Protein AF-A0A2P6FQT2-F1 (afdb_monomer_lite)

Secondary structure (DSSP, 8-state):
---------SSTT--PPP-----HHHHTT-S-SSGGG--HHHHHHHHTT---------------TTS-TTHHHHHHHHHH-

Radius of gyration: 15.66 Å; chains: 1; bounding box: 48×21×41 Å

Sequence (81 aa):
MSSSLESHNYAPGRKVSRLTSGDDDFRSKFVSWNLADLSYVDIQNYLDVKDTVLVPMASTEQHGPHLPLYTDTITAIEISA

Structure (mmCIF, N/CA/C/O backbone):
data_AF-A0A2P6FQT2-F1
#
_entry.id   AF-A0A2P6FQT2-F1
#
loop_
_atom_site.group_PDB
_atom_site.id
_atom_site.type_symbol
_atom_site.label_atom_id
_atom_site.label_alt_id
_atom_site.label_comp_id
_atom_site.label_asym_id
_atom_site.label_entity_id
_atom_site.label_seq_id
_atom_site.pdbx_PDB_ins_code
_atom_site.Cartn_x
_atom_site.Cartn_y
_atom_site.Cartn_z
_atom_site.occupancy
_atom_site.B_iso_or_equiv
_atom_site.auth_seq_id
_atom_site.auth_comp_id
_atom_site.auth_asym_id
_atom_site.auth_atom_id
_atom_site.pdbx_PDB_model_num
ATOM 1 N N . MET A 1 1 ? -31.984 -0.570 -4.991 1.00 36.16 1 MET A N 1
ATOM 2 C CA . MET A 1 1 ? -31.099 -0.709 -3.818 1.00 36.16 1 MET A CA 1
ATOM 3 C C . MET A 1 1 ? -29.737 -1.144 -4.329 1.00 36.16 1 MET A C 1
ATOM 5 O O . MET A 1 1 ? -29.547 -2.316 -4.597 1.00 36.16 1 MET A O 1
ATOM 9 N N . SER A 1 2 ? -28.850 -0.189 -4.595 1.00 35.03 2 SER A N 1
ATOM 10 C CA . SER A 1 2 ? -27.468 -0.448 -5.004 1.00 35.03 2 SER A CA 1
ATOM 11 C C . SER A 1 2 ? -26.621 0.374 -4.051 1.00 35.03 2 SER A C 1
ATOM 13 O O . SER A 1 2 ? -26.498 1.582 -4.240 1.00 35.03 2 SER A O 1
ATOM 15 N N . SER A 1 3 ? -26.163 -0.238 -2.960 1.00 39.81 3 SER A N 1
ATOM 16 C CA . SER A 1 3 ? -25.193 0.394 -2.073 1.00 39.81 3 SER A CA 1
ATOM 17 C C . SER A 1 3 ? -23.906 0.543 -2.872 1.00 39.81 3 SER A C 1
ATOM 19 O O . SER A 1 3 ? -23.241 -0.445 -3.183 1.00 39.81 3 SER A O 1
ATOM 21 N N . SER A 1 4 ? -23.623 1.771 -3.296 1.00 38.66 4 SER A N 1
ATOM 22 C CA . SER A 1 4 ? -22.364 2.145 -3.920 1.00 38.66 4 SER A CA 1
ATOM 23 C C . SER A 1 4 ? -21.225 1.606 -3.064 1.00 38.66 4 SER A C 1
ATOM 25 O O . SER A 1 4 ? -21.101 1.977 -1.903 1.00 38.66 4 SER A O 1
ATOM 27 N N . LEU A 1 5 ? -20.434 0.700 -3.634 1.00 44.72 5 LEU A N 1
ATOM 28 C CA . LEU A 1 5 ? -19.146 0.293 -3.091 1.00 44.72 5 LEU A CA 1
ATOM 29 C C . LEU A 1 5 ? -18.307 1.571 -2.999 1.00 44.72 5 LEU A C 1
ATOM 31 O O . LEU A 1 5 ? -17.823 2.064 -4.021 1.00 44.72 5 LEU A O 1
ATOM 35 N N . GLU A 1 6 ? -18.247 2.181 -1.818 1.00 48.19 6 GLU A N 1
ATOM 36 C CA . GLU A 1 6 ? -17.480 3.400 -1.612 1.00 48.19 6 GLU A CA 1
ATOM 37 C C . GLU A 1 6 ? -16.005 3.060 -1.808 1.00 48.19 6 GLU A C 1
ATOM 39 O O . GLU A 1 6 ? -15.385 2.301 -1.069 1.00 48.19 6 GLU A O 1
ATOM 44 N N . SER A 1 7 ? -15.472 3.560 -2.917 1.00 51.03 7 SER A N 1
ATOM 45 C CA . SER A 1 7 ? -14.070 3.474 -3.278 1.00 51.03 7 SER A CA 1
ATOM 46 C C . SER A 1 7 ? -13.265 4.276 -2.261 1.00 51.03 7 SER A C 1
ATOM 48 O O . SER A 1 7 ? -13.191 5.504 -2.357 1.00 51.03 7 SER A O 1
ATOM 50 N N . HIS A 1 8 ? -12.691 3.601 -1.278 1.00 51.88 8 HIS A N 1
ATOM 51 C CA . HIS A 1 8 ? -11.699 4.208 -0.407 1.00 51.88 8 HIS A CA 1
ATOM 52 C C . HIS A 1 8 ? -10.457 4.512 -1.250 1.00 51.88 8 HIS A C 1
ATOM 54 O O . HIS A 1 8 ? -9.918 3.640 -1.932 1.00 51.88 8 HIS A O 1
ATOM 60 N N . ASN A 1 9 ? -10.100 5.793 -1.313 1.00 50.38 9 ASN A N 1
ATOM 61 C CA . ASN A 1 9 ? -9.113 6.303 -2.256 1.00 50.38 9 ASN A CA 1
ATOM 62 C C . ASN A 1 9 ? -7.707 5.905 -1.799 1.00 50.38 9 ASN A C 1
ATOM 64 O O . ASN A 1 9 ? -7.206 6.462 -0.835 1.00 50.38 9 ASN A O 1
ATOM 68 N N . TYR A 1 10 ? -7.053 4.997 -2.520 1.00 52.38 10 TYR A N 1
ATOM 69 C CA . TYR A 1 10 ? -5.620 4.735 -2.351 1.00 52.38 10 TYR A CA 1
ATOM 70 C C . TYR A 1 10 ? -4.746 5.850 -2.967 1.00 52.38 10 TYR A C 1
ATOM 72 O O . TYR A 1 10 ? -3.627 6.106 -2.527 1.00 52.38 10 TYR A O 1
ATOM 80 N N . ALA A 1 11 ? -5.294 6.567 -3.955 1.00 52.56 11 ALA A N 1
ATOM 81 C CA . ALA A 1 11 ? -4.738 7.784 -4.535 1.00 52.56 11 ALA A CA 1
ATOM 82 C C . ALA A 1 11 ? -5.860 8.824 -4.705 1.00 52.56 11 ALA A C 1
ATOM 84 O O . ALA A 1 11 ? -6.962 8.450 -5.132 1.00 52.56 11 ALA A O 1
ATOM 85 N N . PRO A 1 12 ? -5.629 10.118 -4.407 1.00 51.97 12 PRO A N 1
ATOM 86 C CA . PRO A 1 12 ? -6.664 11.143 -4.512 1.00 51.97 12 PRO A CA 1
ATOM 87 C C . PRO A 1 12 ? -7.271 11.169 -5.925 1.00 51.97 12 PRO A C 1
ATOM 89 O O . PRO A 1 12 ? -6.606 11.507 -6.900 1.00 51.97 12 PRO A O 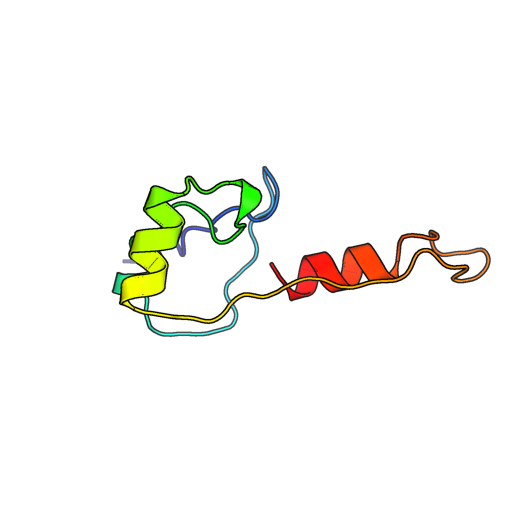1
ATOM 92 N N . GLY A 1 13 ? -8.550 10.786 -6.029 1.00 56.72 13 GLY A N 1
ATOM 93 C CA . GLY A 1 13 ? -9.343 10.841 -7.262 1.00 56.72 13 GLY A CA 1
ATOM 94 C C . GLY A 1 13 ? -9.456 9.546 -8.079 1.00 56.72 13 GLY A C 1
ATOM 95 O O . GLY A 1 13 ? -10.217 9.537 -9.049 1.00 56.72 13 GLY A O 1
ATOM 96 N N . ARG A 1 14 ? -8.774 8.445 -7.719 1.00 64.06 14 ARG A N 1
ATOM 97 C CA . ARG A 1 14 ? -8.867 7.163 -8.451 1.00 64.06 14 ARG A CA 1
ATOM 98 C C . ARG A 1 14 ? -9.759 6.165 -7.710 1.00 64.06 14 ARG A C 1
ATOM 100 O O . ARG A 1 14 ? -9.413 5.690 -6.634 1.00 64.06 14 ARG A O 1
ATOM 107 N N . LYS A 1 15 ? -10.895 5.806 -8.321 1.00 66.88 15 LYS A N 1
ATOM 108 C CA . LYS A 1 15 ? -11.808 4.770 -7.814 1.00 66.88 15 LYS A CA 1
ATOM 109 C C . LYS A 1 15 ? -11.430 3.403 -8.383 1.00 66.88 15 LYS A C 1
ATOM 111 O O . LYS A 1 15 ? -11.648 3.167 -9.570 1.00 66.88 15 LYS A O 1
ATOM 116 N N . VAL A 1 16 ? -10.897 2.508 -7.555 1.00 69.75 16 VAL A N 1
ATOM 117 C CA . VAL A 1 16 ? -10.614 1.116 -7.945 1.00 69.75 16 VAL A CA 1
ATOM 118 C C . VAL A 1 16 ? -11.779 0.224 -7.516 1.00 69.75 16 VAL A C 1
ATOM 120 O O . VAL A 1 16 ? -12.274 0.325 -6.394 1.00 69.75 16 VAL A O 1
ATOM 123 N N . SER A 1 17 ? -12.270 -0.622 -8.425 1.00 73.50 17 SER A N 1
ATOM 124 C CA . SER A 1 17 ? -13.347 -1.569 -8.123 1.00 73.50 17 SER A CA 1
ATOM 125 C C . SER A 1 17 ? -12.833 -2.715 -7.258 1.00 73.50 17 SER A C 1
ATOM 127 O O . SER A 1 17 ? -11.837 -3.351 -7.598 1.00 73.50 17 SER A O 1
ATOM 129 N N . ARG A 1 18 ? -13.556 -3.034 -6.183 1.00 75.31 18 ARG A N 1
ATOM 130 C CA . ARG A 1 18 ? -13.239 -4.164 -5.303 1.00 75.31 18 ARG A CA 1
ATOM 131 C C . ARG A 1 18 ? -13.353 -5.505 -6.044 1.00 75.31 18 ARG A C 1
ATOM 133 O O . ARG A 1 18 ? -14.369 -5.763 -6.684 1.00 75.31 18 ARG A O 1
ATOM 140 N N . LEU A 1 19 ? -12.343 -6.368 -5.892 1.00 81.69 19 LEU A N 1
ATOM 141 C CA . LEU A 1 19 ? -12.307 -7.713 -6.492 1.00 81.69 19 LEU A CA 1
ATOM 142 C C . LEU A 1 19 ? -12.856 -8.824 -5.576 1.00 81.69 19 LEU A C 1
ATOM 144 O O . LEU A 1 19 ? -13.266 -9.873 -6.065 1.00 81.69 19 LEU A O 1
ATOM 148 N N . THR A 1 20 ? -12.860 -8.620 -4.255 1.00 82.81 20 THR A N 1
ATOM 149 C CA . THR A 1 20 ? -13.291 -9.612 -3.249 1.00 82.81 20 THR A CA 1
ATOM 150 C C . THR A 1 20 ? -14.656 -9.267 -2.646 1.00 82.81 20 THR A C 1
ATOM 152 O O . THR A 1 20 ? -15.108 -8.133 -2.746 1.00 82.81 20 THR A O 1
ATOM 155 N N . SER A 1 21 ? -15.336 -10.237 -2.027 1.00 85.50 21 SER A N 1
ATOM 156 C CA . SER A 1 21 ? -16.616 -10.037 -1.320 1.00 85.50 21 SER A CA 1
ATOM 157 C C . SER A 1 21 ? -16.478 -10.335 0.181 1.00 85.50 21 SER A C 1
ATOM 159 O O . SER A 1 21 ? -15.529 -11.009 0.580 1.00 85.50 21 SER A O 1
ATOM 161 N N . GLY A 1 22 ? -17.408 -9.830 1.003 1.00 88.38 22 GLY A N 1
ATOM 162 C CA . GLY A 1 22 ? -17.434 -10.045 2.456 1.00 88.38 22 GLY A CA 1
ATOM 163 C C . GLY A 1 22 ? -16.736 -8.961 3.289 1.00 88.38 22 GLY A C 1
ATOM 164 O O . GLY A 1 22 ? -16.082 -8.059 2.757 1.00 88.38 22 GLY A O 1
ATOM 165 N N . ASP A 1 23 ? -16.898 -9.070 4.612 1.00 87.06 23 ASP A N 1
ATOM 166 C CA . ASP A 1 23 ? -16.407 -8.132 5.636 1.00 87.06 23 ASP A CA 1
ATOM 167 C C . ASP A 1 23 ? -16.888 -6.678 5.454 1.00 87.06 23 ASP A C 1
ATOM 169 O O . ASP A 1 23 ? -16.246 -5.749 5.938 1.00 87.06 23 ASP A O 1
ATOM 173 N N . ASP A 1 24 ? -18.017 -6.456 4.774 1.00 88.50 24 ASP A N 1
ATOM 174 C CA . ASP A 1 24 ? -18.483 -5.107 4.421 1.00 88.50 24 ASP A CA 1
ATOM 175 C C . ASP A 1 24 ? -18.724 -4.232 5.674 1.00 88.50 24 ASP A C 1
ATOM 177 O O . ASP A 1 24 ? -18.251 -3.097 5.713 1.00 88.50 24 ASP A O 1
ATOM 181 N N . ASP A 1 25 ? -19.315 -4.791 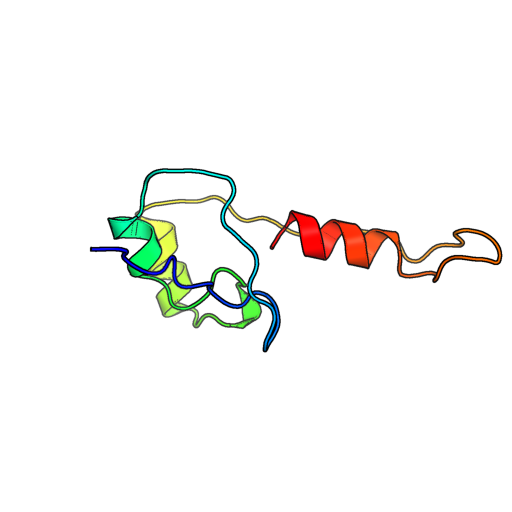6.739 1.00 90.62 25 ASP A N 1
ATOM 182 C CA . ASP A 1 25 ? -19.536 -4.103 8.028 1.00 90.62 25 ASP A CA 1
ATOM 183 C C . ASP A 1 25 ? -18.236 -3.728 8.758 1.00 90.62 25 ASP A C 1
ATOM 185 O O . ASP A 1 25 ? -18.193 -2.778 9.540 1.00 90.62 25 ASP A O 1
ATOM 189 N N . PHE A 1 26 ? -17.167 -4.509 8.571 1.00 89.44 26 PHE A N 1
ATOM 190 C CA . PHE A 1 26 ? -15.850 -4.192 9.127 1.00 89.44 26 PHE A CA 1
ATOM 191 C C . PHE A 1 26 ? -15.170 -3.115 8.286 1.00 89.44 26 PHE A C 1
ATOM 193 O O . PHE A 1 26 ? -14.632 -2.150 8.822 1.00 89.44 26 PHE A O 1
ATOM 200 N N . ARG A 1 27 ? -15.226 -3.273 6.963 1.00 84.81 27 ARG A N 1
ATOM 201 C CA . ARG A 1 27 ? -14.581 -2.392 5.991 1.00 84.81 27 ARG A CA 1
ATOM 202 C C . ARG A 1 27 ? -15.144 -0.978 6.032 1.00 84.81 27 ARG A C 1
ATOM 204 O O . ARG A 1 27 ? -14.366 -0.034 5.978 1.00 84.81 27 ARG A O 1
ATOM 211 N N . SER A 1 28 ? -16.456 -0.831 6.210 1.00 87.56 28 SER A N 1
ATOM 212 C CA . SER A 1 28 ? -17.123 0.473 6.299 1.00 87.56 28 SER A CA 1
ATOM 213 C C . SER A 1 28 ? -16.728 1.298 7.529 1.00 87.56 28 SER A C 1
ATOM 215 O O . SER A 1 28 ? -17.140 2.449 7.643 1.00 87.56 28 SER A O 1
ATOM 217 N N . LYS A 1 29 ? -15.971 0.728 8.480 1.00 88.19 29 LYS A N 1
ATOM 218 C CA . LYS A 1 29 ? -15.484 1.441 9.672 1.00 88.19 29 LYS A CA 1
ATOM 219 C C . LYS A 1 29 ? -14.265 2.320 9.391 1.00 88.19 29 LYS A C 1
ATOM 221 O O . LYS A 1 29 ? -13.967 3.183 10.210 1.00 88.19 29 LYS A O 1
ATOM 226 N N . PHE A 1 30 ? -13.562 2.101 8.279 1.00 85.00 30 PHE A N 1
ATOM 227 C CA . PHE A 1 30 ? -12.304 2.781 7.971 1.00 85.00 30 PHE A CA 1
ATOM 228 C C . PHE A 1 30 ? -12.468 3.761 6.814 1.00 85.00 30 PHE A C 1
ATOM 230 O O . PHE A 1 30 ? -13.166 3.497 5.840 1.00 85.00 30 PHE A O 1
ATOM 237 N N . VAL A 1 31 ? -11.801 4.910 6.921 1.00 83.31 31 VAL A N 1
ATOM 238 C CA . VAL A 1 31 ? -11.884 5.989 5.924 1.00 83.31 31 VAL A CA 1
ATOM 239 C C . VAL A 1 31 ? -10.982 5.748 4.709 1.00 83.31 31 VAL A C 1
ATOM 241 O O . VAL A 1 31 ? -11.317 6.176 3.602 1.00 83.31 31 VAL A O 1
ATOM 244 N N . SER A 1 32 ? -9.868 5.038 4.902 1.00 86.44 32 SER A N 1
ATOM 245 C CA . SER A 1 32 ? -8.882 4.679 3.878 1.00 86.44 32 SER A CA 1
ATOM 246 C C . SER A 1 32 ? -8.257 3.317 4.196 1.00 86.44 32 SER A C 1
ATOM 248 O O . SER A 1 32 ? -8.264 2.879 5.347 1.00 86.44 32 SER A O 1
ATOM 250 N N . TRP A 1 33 ? -7.703 2.665 3.172 1.00 88.25 33 TRP A N 1
ATOM 251 C CA . TRP A 1 33 ? -6.857 1.468 3.304 1.00 88.25 33 TRP A CA 1
ATOM 252 C C . TRP A 1 33 ? -5.367 1.784 3.154 1.00 88.25 33 TRP A C 1
ATOM 254 O O . TRP A 1 33 ? -4.525 0.919 3.387 1.00 88.25 33 TRP A O 1
ATOM 264 N N . ASN A 1 34 ? -5.028 3.025 2.800 1.00 88.38 34 ASN A N 1
ATOM 265 C CA . ASN A 1 34 ? -3.654 3.489 2.775 1.00 88.38 34 ASN A CA 1
ATOM 266 C C . ASN A 1 34 ? -3.253 3.964 4.175 1.00 88.38 34 ASN A C 1
ATOM 268 O O . ASN A 1 34 ? -3.831 4.907 4.713 1.00 88.38 34 ASN A O 1
ATOM 272 N N . LEU A 1 35 ? -2.234 3.328 4.756 1.00 90.44 35 LEU A N 1
ATOM 273 C CA . LEU A 1 35 ? -1.754 3.629 6.105 1.00 90.44 35 LEU A CA 1
ATOM 274 C C . LEU A 1 35 ? -1.306 5.093 6.261 1.00 90.44 35 LEU A C 1
ATOM 276 O O . LEU A 1 35 ? -1.426 5.647 7.349 1.00 90.44 35 LEU A O 1
ATOM 280 N N . ALA A 1 36 ? -0.844 5.736 5.182 1.00 89.31 36 ALA A N 1
ATOM 281 C CA . ALA A 1 36 ? -0.436 7.143 5.193 1.00 89.31 36 ALA A CA 1
ATOM 282 C C . ALA A 1 36 ? -1.603 8.129 5.404 1.00 89.31 36 ALA A C 1
ATOM 284 O O . ALA A 1 36 ? -1.364 9.266 5.808 1.00 89.31 36 ALA A O 1
ATOM 285 N N . ASP A 1 37 ? -2.845 7.697 5.168 1.00 90.31 37 ASP A N 1
ATOM 286 C CA . ASP A 1 37 ? -4.049 8.509 5.377 1.00 90.31 37 ASP A CA 1
ATOM 287 C C . ASP A 1 37 ? -4.658 8.324 6.780 1.00 90.31 37 ASP A C 1
ATOM 289 O O . ASP A 1 37 ? -5.671 8.947 7.103 1.00 90.31 37 ASP A O 1
ATOM 293 N N . LEU A 1 38 ? -4.087 7.439 7.604 1.00 90.75 38 LEU A N 1
ATOM 294 C CA . LEU A 1 38 ? -4.646 7.028 8.890 1.00 90.75 38 LEU A CA 1
ATOM 295 C C . LEU A 1 38 ? -3.909 7.670 10.066 1.00 90.75 38 LEU A C 1
ATOM 297 O O . LEU A 1 38 ? -2.688 7.838 10.061 1.00 90.75 38 LEU A O 1
ATOM 301 N N . SER A 1 39 ? -4.653 7.982 11.128 1.00 94.25 39 SER A N 1
ATOM 302 C CA . SER A 1 39 ? -4.049 8.328 12.412 1.00 94.25 39 SER A CA 1
ATOM 303 C C . SER A 1 39 ? -3.586 7.067 13.146 1.00 94.25 39 SER A C 1
ATOM 305 O O . SER A 1 39 ? -4.048 5.953 12.889 1.00 94.25 39 SER A O 1
ATOM 307 N N . TYR A 1 40 ? -2.711 7.230 14.138 1.00 96.00 40 TYR A N 1
ATOM 308 C CA . TYR A 1 40 ? -2.284 6.099 14.967 1.00 96.00 40 TYR A CA 1
ATOM 309 C C . TYR A 1 40 ? -3.456 5.430 15.718 1.00 96.00 40 TYR A C 1
ATOM 311 O O . TYR A 1 40 ? -3.378 4.241 16.016 1.00 96.00 40 TYR A O 1
ATOM 319 N N . VAL A 1 41 ? -4.535 6.171 16.011 1.00 96.25 41 VAL A N 1
ATOM 320 C CA . VAL A 1 41 ? -5.746 5.642 16.664 1.00 96.25 41 VAL A CA 1
ATOM 321 C C . VAL A 1 41 ? -6.505 4.719 15.713 1.00 96.25 41 VAL A C 1
ATOM 323 O O . VAL A 1 41 ? -6.938 3.644 16.119 1.00 96.25 41 VAL A O 1
ATOM 326 N N . ASP A 1 42 ? -6.611 5.092 14.435 1.00 93.94 42 ASP A N 1
ATOM 327 C CA . ASP A 1 42 ? -7.250 4.253 13.415 1.00 93.94 42 ASP A CA 1
ATOM 328 C C . ASP A 1 42 ? -6.495 2.929 13.244 1.00 93.94 42 ASP A C 1
ATOM 330 O O . ASP A 1 42 ? -7.106 1.863 13.170 1.00 93.94 42 ASP A O 1
ATOM 334 N N . ILE A 1 43 ? -5.158 2.988 13.258 1.00 94.50 43 ILE A N 1
ATOM 335 C CA . ILE A 1 43 ? -4.297 1.802 13.178 1.00 94.50 43 ILE A CA 1
ATOM 336 C C . ILE A 1 43 ? -4.502 0.898 14.402 1.00 94.50 43 ILE A C 1
ATOM 338 O O . ILE A 1 43 ? -4.633 -0.312 14.243 1.00 94.50 43 ILE A O 1
ATOM 342 N N . GLN A 1 44 ? -4.579 1.456 15.616 1.00 96.25 44 GLN A N 1
ATOM 343 C CA . GLN A 1 44 ? -4.854 0.669 16.826 1.00 96.25 44 GLN A CA 1
ATOM 344 C C . GLN A 1 44 ? -6.209 -0.047 16.747 1.00 96.25 44 GLN A C 1
ATOM 346 O O . GLN A 1 44 ? -6.272 -1.247 16.994 1.00 96.25 44 GLN A O 1
ATOM 351 N N . ASN A 1 45 ? -7.259 0.647 16.302 1.00 94.88 45 ASN A N 1
ATOM 352 C CA . ASN A 1 45 ? -8.589 0.052 16.139 1.00 94.88 45 ASN A CA 1
ATOM 353 C C . ASN A 1 45 ? -8.610 -1.087 15.101 1.00 94.88 45 ASN A C 1
ATOM 355 O O . ASN A 1 45 ? -9.379 -2.038 15.236 1.00 94.88 45 ASN A O 1
ATOM 359 N N . TYR A 1 46 ? -7.795 -1.001 14.043 1.00 94.75 46 TYR A N 1
ATOM 360 C CA . TYR A 1 46 ? -7.635 -2.099 13.085 1.00 94.75 46 TYR A CA 1
ATOM 361 C C . TYR A 1 46 ? -6.960 -3.316 13.732 1.00 94.75 46 TYR A C 1
ATOM 363 O O . TYR A 1 46 ? -7.428 -4.444 13.552 1.00 94.75 46 TYR A O 1
ATOM 371 N N . LEU A 1 47 ? -5.909 -3.070 14.523 1.00 96.62 47 LEU A N 1
ATOM 372 C CA . LEU A 1 47 ? -5.122 -4.101 15.205 1.00 96.62 47 LEU A CA 1
ATOM 373 C C . LEU A 1 47 ? -5.921 -4.924 16.229 1.00 96.62 47 LEU A C 1
ATOM 375 O O . LEU A 1 47 ? -5.562 -6.071 16.485 1.00 96.62 47 LEU A O 1
ATOM 379 N N . ASP A 1 48 ? -7.038 -4.403 16.741 1.00 96.00 48 ASP A N 1
ATOM 380 C CA . ASP A 1 48 ? -7.957 -5.153 17.612 1.00 96.00 48 ASP A CA 1
ATOM 381 C C . ASP A 1 48 ? -8.677 -6.311 16.892 1.00 96.00 48 ASP A C 1
ATOM 383 O O . ASP A 1 48 ? -9.213 -7.215 17.537 1.00 96.00 48 ASP A O 1
ATOM 387 N N . VAL A 1 49 ? -8.725 -6.287 15.555 1.00 94.69 49 VAL A N 1
ATOM 388 C CA . VAL A 1 49 ? -9.471 -7.263 14.740 1.00 94.69 49 VAL A CA 1
ATOM 389 C C . VAL A 1 49 ? -8.568 -8.019 13.765 1.00 94.69 49 VAL A C 1
ATOM 391 O O . VAL A 1 49 ? -8.831 -9.188 13.470 1.00 94.69 49 VAL A O 1
ATOM 394 N N . LYS A 1 50 ? -7.539 -7.363 13.219 1.00 93.69 50 LYS A N 1
ATOM 395 C CA . LYS A 1 50 ? -6.666 -7.884 12.156 1.00 93.69 50 LYS A CA 1
ATOM 396 C C . LYS A 1 50 ? -5.223 -7.439 12.391 1.00 93.69 50 LYS A C 1
ATOM 398 O O . LYS A 1 50 ? -4.988 -6.346 12.870 1.00 93.69 50 LYS A O 1
ATOM 403 N N . ASP A 1 51 ? -4.249 -8.225 11.954 1.00 96.38 51 ASP A N 1
ATOM 404 C CA . ASP A 1 51 ? -2.812 -7.985 12.183 1.00 96.38 51 ASP A CA 1
ATOM 405 C C . ASP A 1 51 ? -1.981 -7.938 10.886 1.00 96.38 51 ASP A C 1
ATOM 407 O O . ASP A 1 51 ? -0.752 -7.943 10.908 1.00 96.38 51 ASP A O 1
ATOM 411 N N . THR A 1 52 ? -2.649 -7.894 9.733 1.00 94.00 52 THR A N 1
ATOM 412 C CA . THR A 1 52 ? -2.001 -7.958 8.419 1.00 94.00 52 THR A CA 1
ATOM 413 C C . THR A 1 52 ? -1.797 -6.568 7.822 1.00 94.00 52 THR A C 1
ATOM 415 O O . THR A 1 52 ? -2.741 -5.776 7.762 1.00 94.00 52 THR A O 1
ATOM 418 N N . VAL A 1 53 ? -0.589 -6.317 7.306 1.00 94.31 53 VAL A N 1
ATOM 419 C CA . VAL A 1 53 ? -0.208 -5.119 6.543 1.00 94.31 53 VAL A CA 1
ATOM 420 C C . VAL A 1 53 ? 0.481 -5.519 5.237 1.00 94.31 53 VAL A C 1
ATOM 422 O O . VAL A 1 53 ? 1.218 -6.505 5.194 1.00 94.31 53 VAL A O 1
ATOM 425 N N . LEU A 1 54 ? 0.255 -4.748 4.173 1.00 94.38 54 LEU A N 1
ATOM 426 C CA . LEU A 1 54 ? 0.991 -4.865 2.916 1.00 94.38 54 LEU A CA 1
ATOM 427 C C . LEU A 1 54 ? 2.042 -3.758 2.846 1.00 94.38 54 LEU A C 1
ATOM 429 O O . LEU A 1 54 ? 1.725 -2.583 3.013 1.00 94.38 54 LEU A O 1
ATOM 433 N N . VAL A 1 55 ? 3.294 -4.137 2.592 1.00 95.38 55 VAL A N 1
ATOM 434 C CA . VAL A 1 55 ? 4.396 -3.195 2.370 1.00 95.38 55 VAL A CA 1
ATOM 435 C C . VAL A 1 55 ? 4.845 -3.349 0.918 1.00 95.38 55 VAL A C 1
ATOM 437 O O . VAL A 1 55 ? 5.472 -4.362 0.598 1.00 95.38 55 VAL A O 1
ATOM 440 N N . PRO A 1 56 ? 4.510 -2.405 0.019 1.00 94.62 56 PRO A N 1
ATOM 441 C CA . PRO A 1 56 ? 4.981 -2.471 -1.355 1.00 94.62 56 PRO A CA 1
ATOM 442 C C . PRO A 1 56 ? 6.501 -2.299 -1.380 1.00 94.62 56 PRO A C 1
ATOM 444 O O . PRO A 1 56 ? 7.043 -1.313 -0.885 1.00 94.62 56 PRO A O 1
ATOM 447 N N . MET A 1 57 ? 7.180 -3.276 -1.970 1.00 96.69 57 MET A N 1
ATOM 448 C CA . MET A 1 57 ? 8.628 -3.294 -2.151 1.00 96.69 57 MET A CA 1
ATOM 449 C 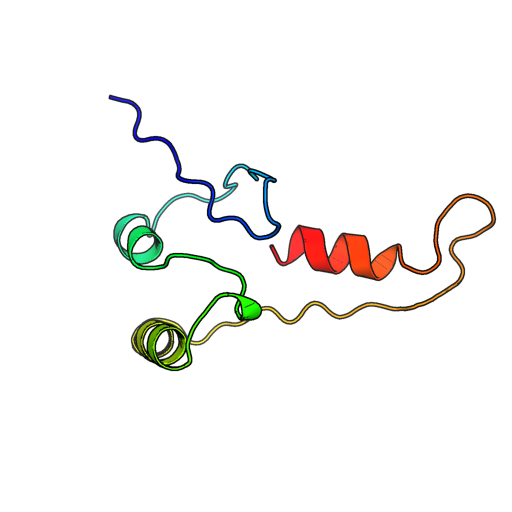C . MET A 1 57 ? 8.926 -3.406 -3.641 1.00 96.69 57 MET A C 1
ATOM 451 O O . MET A 1 57 ? 8.320 -4.224 -4.332 1.00 96.69 57 MET A O 1
ATOM 455 N N . ALA A 1 58 ? 9.845 -2.580 -4.132 1.00 96.94 58 ALA A N 1
ATOM 456 C CA . ALA A 1 58 ? 10.138 -2.455 -5.554 1.00 96.94 58 ALA A CA 1
ATOM 457 C C . ALA A 1 58 ? 11.586 -2.010 -5.801 1.00 96.94 58 ALA A C 1
ATOM 459 O O . ALA A 1 58 ? 12.306 -1.658 -4.863 1.00 96.94 58 ALA A O 1
ATOM 460 N N . SER A 1 59 ? 11.989 -2.011 -7.073 1.00 97.62 59 SER A N 1
ATOM 461 C CA . SER A 1 59 ? 13.291 -1.537 -7.542 1.00 97.62 59 SER A CA 1
ATOM 462 C C . SER A 1 59 ? 13.192 -0.171 -8.233 1.00 97.62 59 SER A C 1
ATOM 464 O O . SER A 1 59 ? 12.120 0.273 -8.654 1.00 97.62 59 SER A O 1
ATOM 466 N N . THR A 1 60 ? 14.347 0.490 -8.355 1.00 97.75 60 THR A N 1
ATOM 467 C CA . THR A 1 60 ? 14.549 1.635 -9.259 1.00 97.75 60 THR A CA 1
ATOM 468 C C . THR A 1 60 ? 15.595 1.224 -10.285 1.00 97.75 60 THR A C 1
ATOM 470 O O . THR A 1 60 ? 16.796 1.335 -10.037 1.00 97.75 60 THR A O 1
ATOM 473 N N . GLU A 1 61 ? 15.147 0.694 -11.421 1.00 97.88 61 GLU A N 1
ATOM 474 C CA . GLU A 1 61 ? 16.022 -0.006 -12.365 1.00 97.88 61 GLU A CA 1
ATOM 475 C C . GLU A 1 61 ? 15.651 0.199 -13.833 1.00 97.88 61 GLU A C 1
ATOM 477 O O . GLU A 1 61 ? 14.571 0.668 -14.173 1.00 97.88 61 GLU A O 1
ATOM 482 N N . GLN A 1 62 ? 16.581 -0.126 -14.732 1.00 97.75 62 GLN A N 1
ATOM 483 C CA . GLN A 1 62 ? 16.409 0.045 -16.173 1.00 97.75 62 GLN A CA 1
ATOM 484 C C . GLN A 1 62 ? 15.397 -0.961 -16.744 1.00 97.75 62 GLN A C 1
ATOM 486 O O . GLN A 1 62 ? 15.680 -2.153 -16.792 1.00 97.75 62 GLN A O 1
ATOM 491 N N . HIS A 1 63 ? 14.298 -0.472 -17.329 1.00 97.56 63 HIS A N 1
ATOM 492 C CA . HIS A 1 63 ? 13.299 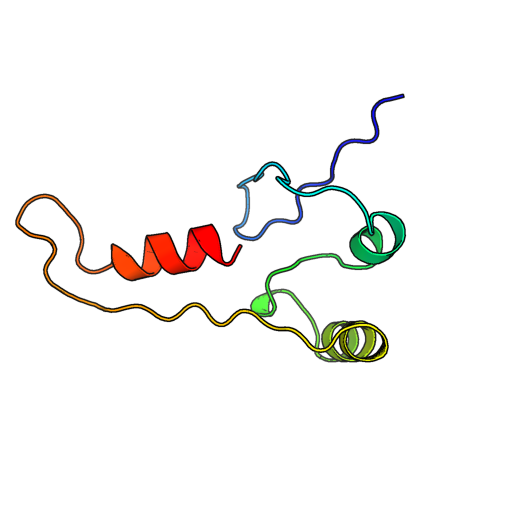-1.290 -18.045 1.00 97.56 63 HIS A CA 1
ATOM 493 C C . HIS A 1 63 ? 13.362 -1.122 -19.578 1.00 97.56 63 HIS A C 1
ATOM 495 O O . HIS A 1 63 ? 12.366 -1.198 -20.299 1.00 97.56 63 HIS A O 1
ATOM 501 N N . GLY A 1 64 ? 14.567 -0.894 -20.109 1.00 97.56 64 GLY A N 1
ATOM 502 C CA . GLY A 1 64 ? 14.787 -0.628 -21.533 1.00 97.56 64 GLY A CA 1
ATOM 503 C C . GLY A 1 64 ? 14.344 0.782 -21.965 1.00 97.56 64 GLY A C 1
ATOM 504 O O . GLY A 1 64 ? 13.951 1.597 -21.138 1.00 97.56 64 GLY A O 1
ATOM 505 N N . PRO A 1 65 ? 14.403 1.112 -23.269 1.00 96.75 65 PRO A N 1
ATOM 506 C CA . PRO A 1 65 ? 14.204 2.486 -23.754 1.00 96.75 65 PRO A CA 1
ATOM 507 C C . PRO A 1 65 ? 12.744 2.974 -23.738 1.00 96.75 65 PRO A C 1
ATOM 509 O O . PRO A 1 65 ? 12.477 4.098 -24.150 1.00 96.75 65 PRO A O 1
ATOM 512 N N . HIS A 1 66 ? 11.798 2.129 -23.328 1.00 97.44 66 HIS A N 1
ATOM 513 C CA . HIS A 1 66 ? 10.360 2.357 -23.486 1.00 97.44 66 HIS A CA 1
ATOM 514 C C . HIS A 1 66 ? 9.610 2.470 -22.155 1.00 97.44 66 HIS A C 1
ATOM 516 O O . HIS A 1 66 ? 8.451 2.880 -22.156 1.00 97.44 66 HIS A O 1
ATOM 522 N N . LEU A 1 67 ? 10.249 2.121 -21.033 1.00 97.75 67 LEU A N 1
ATOM 523 C CA . LEU A 1 67 ? 9.624 2.123 -19.716 1.00 97.75 67 LEU A CA 1
ATOM 524 C C . LEU A 1 67 ? 10.433 2.957 -18.712 1.00 97.75 67 LEU A C 1
ATOM 526 O O . LEU A 1 67 ? 11.663 2.991 -18.792 1.00 97.75 67 LEU A O 1
ATOM 530 N N . PRO A 1 68 ? 9.767 3.631 -17.758 1.00 97.12 68 PRO A N 1
ATOM 531 C CA . PRO A 1 68 ? 10.443 4.388 -16.710 1.00 97.12 68 PRO A CA 1
ATOM 532 C C . PRO A 1 68 ? 11.227 3.497 -15.741 1.00 97.12 68 PRO A C 1
ATOM 534 O O . PRO A 1 68 ? 10.882 2.335 -15.525 1.00 97.12 68 PRO A O 1
ATOM 537 N N . LEU A 1 69 ? 12.187 4.099 -15.030 1.00 97.94 69 LEU A N 1
ATOM 538 C CA . LEU A 1 69 ? 12.918 3.425 -13.946 1.00 97.94 69 LEU A CA 1
ATOM 539 C C . LEU A 1 69 ? 12.033 3.001 -12.760 1.00 97.94 69 LEU A C 1
ATOM 541 O O . LEU A 1 69 ? 12.435 2.205 -11.924 1.00 97.94 69 LEU A O 1
ATOM 545 N N . TYR A 1 70 ? 10.833 3.572 -12.672 1.00 97.50 70 TYR A N 1
ATOM 546 C CA . TYR A 1 70 ? 9.891 3.415 -11.564 1.00 97.50 70 TYR A CA 1
ATOM 547 C C . TYR A 1 70 ? 8.842 2.316 -11.819 1.00 97.50 70 TYR A C 1
ATOM 549 O O . TYR A 1 70 ? 7.857 2.216 -11.090 1.00 97.50 70 TYR A O 1
ATOM 557 N N . THR A 1 71 ? 9.013 1.516 -12.876 1.00 97.56 71 THR A N 1
ATOM 558 C CA . THR A 1 71 ? 8.004 0.546 -13.343 1.00 97.56 71 THR A CA 1
ATOM 559 C C . THR A 1 71 ? 7.609 -0.455 -12.258 1.00 97.56 71 THR A C 1
ATOM 561 O O . THR A 1 71 ? 6.415 -0.649 -12.009 1.00 97.56 71 THR A O 1
ATOM 564 N N . ASP A 1 72 ? 8.588 -1.024 -11.553 1.00 97.94 72 ASP A N 1
ATOM 565 C CA . ASP A 1 72 ? 8.323 -1.946 -10.446 1.00 97.94 72 ASP A CA 1
ATOM 566 C C . ASP A 1 72 ? 7.512 -1.284 -9.337 1.00 97.94 72 ASP A C 1
ATOM 568 O O . ASP A 1 72 ? 6.581 -1.879 -8.796 1.00 97.94 72 ASP A O 1
ATOM 572 N N . THR A 1 73 ? 7.824 -0.024 -9.025 1.00 96.12 73 THR A N 1
ATOM 573 C CA . THR A 1 73 ? 7.149 0.679 -7.935 1.00 96.12 73 THR A CA 1
ATOM 574 C C . THR A 1 73 ? 5.700 0.986 -8.286 1.00 96.12 73 THR A C 1
ATOM 576 O O . THR A 1 73 ? 4.836 0.783 -7.443 1.00 96.12 73 THR A O 1
ATOM 579 N N . ILE A 1 74 ? 5.406 1.378 -9.533 1.00 94.12 74 ILE A N 1
ATOM 580 C CA . ILE A 1 74 ? 4.022 1.567 -10.009 1.00 94.12 74 ILE A CA 1
ATOM 581 C C . ILE A 1 74 ? 3.212 0.284 -9.812 1.00 94.12 74 ILE A C 1
ATOM 583 O O . ILE A 1 74 ? 2.092 0.328 -9.308 1.00 94.12 74 ILE A O 1
ATOM 587 N N . THR A 1 75 ? 3.790 -0.859 -10.182 1.00 93.62 75 THR A N 1
ATOM 588 C CA . THR A 1 75 ? 3.108 -2.155 -10.100 1.00 93.62 75 THR A CA 1
ATOM 589 C C . THR A 1 75 ? 2.902 -2.592 -8.652 1.00 93.62 75 THR A C 1
ATOM 591 O O . THR A 1 75 ? 1.803 -3.004 -8.287 1.00 93.62 75 THR A O 1
ATOM 594 N N . ALA A 1 76 ? 3.937 -2.479 -7.815 1.00 95.00 76 ALA A N 1
ATOM 595 C CA . ALA A 1 76 ? 3.856 -2.831 -6.401 1.00 95.00 76 ALA A CA 1
ATOM 596 C C . ALA A 1 76 ? 2.796 -1.988 -5.677 1.00 95.00 76 ALA A C 1
ATOM 598 O O . ALA A 1 76 ? 1.979 -2.532 -4.938 1.00 95.00 76 ALA A O 1
ATOM 599 N N . ILE A 1 77 ? 2.777 -0.681 -5.949 1.00 90.75 77 ILE A N 1
ATOM 600 C CA . ILE A 1 77 ? 1.787 0.268 -5.438 1.00 90.75 77 ILE A CA 1
ATOM 601 C C . ILE A 1 77 ? 0.374 -0.152 -5.874 1.00 90.75 77 ILE A C 1
ATOM 603 O O . ILE A 1 77 ? -0.458 -0.410 -5.011 1.00 90.75 77 ILE A O 1
ATOM 607 N N . GLU A 1 78 ? 0.116 -0.339 -7.174 1.00 87.56 78 GLU A N 1
ATOM 608 C CA . GLU A 1 78 ? -1.231 -0.651 -7.692 1.00 87.56 78 GLU A CA 1
ATOM 609 C C . GLU A 1 78 ? -1.796 -1.989 -7.181 1.00 87.56 78 GLU A C 1
ATOM 611 O O . GLU A 1 78 ? -3.001 -2.100 -6.981 1.00 87.56 78 GLU A O 1
ATOM 616 N N . ILE A 1 79 ? -0.957 -3.006 -6.956 1.00 87.81 79 ILE A N 1
ATOM 617 C CA . ILE A 1 79 ? -1.414 -4.308 -6.435 1.00 87.81 79 ILE A CA 1
ATOM 618 C C . ILE A 1 79 ? -1.596 -4.294 -4.909 1.00 87.81 79 ILE A C 1
ATOM 620 O O . ILE A 1 79 ? -2.395 -5.066 -4.382 1.00 87.81 79 ILE A O 1
ATOM 624 N N . SER A 1 80 ? -0.861 -3.436 -4.196 1.00 88.94 80 SER A N 1
ATOM 625 C CA . SER A 1 80 ? -0.974 -3.282 -2.735 1.00 88.94 80 SER A CA 1
ATOM 626 C C . SER A 1 80 ? -2.095 -2.336 -2.283 1.00 88.94 80 SER A C 1
ATOM 628 O O . SER A 1 80 ? -2.326 -2.221 -1.079 1.00 88.94 80 SER A O 1
ATOM 630 N N . ALA A 1 81 ? -2.732 -1.658 -3.241 1.00 76.06 81 ALA A N 1
ATOM 631 C CA . ALA A 1 81 ? -3.807 -0.685 -3.069 1.00 76.06 81 ALA A CA 1
ATOM 632 C C . ALA A 1 81 ? -5.157 -1.308 -2.700 1.00 76.06 81 ALA A C 1
ATOM 634 O O . ALA A 1 81 ? -5.838 -0.737 -1.816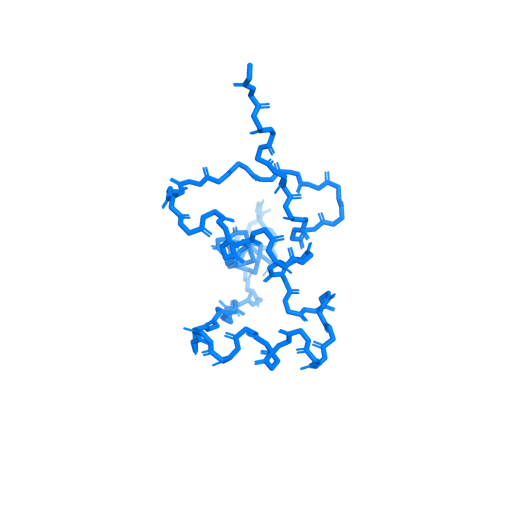 1.00 76.06 81 ALA A O 1
#

Foldseek 3Di:
DDDPPPQLDLDPPDRDDDPDDDPPVVVVVDNHPHPVVDDPVSVVVCVVPDDDAQDQDFFQDDPDPPDHSCVSVVVSSVVRD

pLDDT: mean 83.78, std 17.8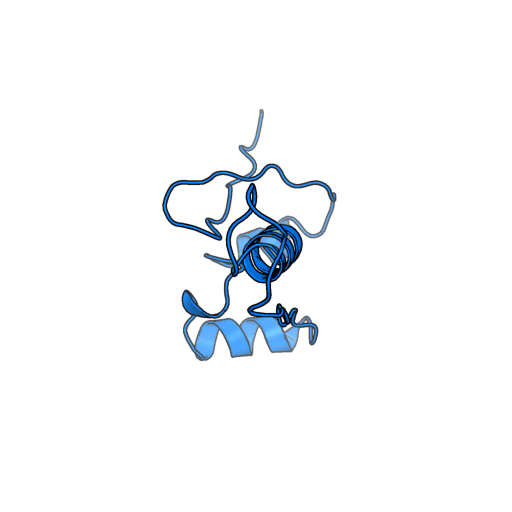2, range [35.03, 97.94]